Protein AF-0000000072905323 (afdb_homodimer)

InterPro domains:
  IPR000454 ATP synthase, F0 complex, subunit C [MF_01396] (7-75)
  IPR000454 ATP synthase, F0 complex, subunit C [PR00124] (12-31)
  IPR000454 ATP synthase, F0 complex, subunit C [PR00124] (33-48)
  IPR000454 ATP synthase, F0 complex, subunit C [PR00124] (50-75)
  IPR000454 ATP synthase, F0 complex, subunit C [PTHR10031] (4-74)
  IPR002379 V-ATPase proteolipid subunit C-like domain [PF00137] (12-74)
  IPR005953 ATP synthase, F0 complex, subunit C, bacterial/chloroplast [TIGR01260] (21-75)
  IPR020537 ATP synthase, F0 complex, subunit C, DCCD-binding site [PS00605] (40-61)
  IPR035921 F/V-ATP synthase subunit C superfamily [G3DSA:1.20.120.610] (1-79)
  IPR035921 F/V-ATP synthase subunit C superfamily [SSF81333] (5-75)

Nearest PDB structures (foldseek):
  2wgm-assembly1_a  TM=9.127E-01  e=3.333E-05  Ilyobacter tartaricus
  3zk1-assembly1_A  TM=9.178E-01  e=1.284E-04  Fusobacterium nucleatum
  7tk2-assembly1_8  TM=9.595E-01  e=7.335E-04  Saccharomyces cerevisiae
  7tkg-assembly1_5  TM=9.468E-01  e=8.208E-04  Saccharomyces cerevisiae
  5fl7-assembly1_M  TM=9.615E-01  e=1.361E-03  Yarrowia lipolytica

Solvent-accessible surface area (backbone atoms only — not comparable to full-atom values): 6879 Å² total; per-residue (Å²): 114,47,66,57,49,27,25,51,24,12,44,52,9,16,57,45,5,45,55,2,25,53,14,16,53,52,8,40,50,48,21,50,54,33,40,57,53,23,30,72,77,26,62,90,45,38,67,62,37,51,51,45,47,52,51,32,38,56,59,15,38,53,25,25,51,50,8,46,50,53,16,47,50,26,39,72,74,45,70,104,71,65,30,50,49,21,16,51,23,24,34,46,18,7,57,31,19,36,45,9,20,59,25,4,33,49,30,9,51,53,33,19,52,46,26,40,49,32,50,76,38,64,89,47,40,69,62,48,50,53,48,49,53,52,55,36,54,61,41,41,51,52,22,52,52,15,45,50,51,17,48,49,26,42,71,73,48,71

Secondary structure (DSSP, 8-state):
-HHHHHHHHHHHHHHHHHGGGHHHHHHHHHHHHHHHHHHHH-GGGHHHHHHHHHHHHHHHHHHHHHHHHHHHHIIIII-/-HHHHHHHHHHHHHHHHHTTHHHHHHHHHHHHHHHHHHHHH-GGGHHHHHHHHHHHHHHHHHHHHHHHHHHHHIIIII-

Sequence (158 aa):
MGVEIVKAAALLGAGIAACGGIGAGLGQGLTSAYAVEAISRQPEAKSQIMSTLFIGCAITESTGIYALLVALILILLKGMGVEIVKAAALLGAGIAACGGIGAGLGQGLTSAYAVEAISRQPEAKSQIMSTLFIGCAITESTGIYALLVALILILLKG

Organism: NCBI:txid187101

Foldseek 3Di:
DVLVVQLVVLLVVLVVLLCQLVQLVVQLVVLVVVLVVVCVVPVVCNVVSVVVSVVSSVVSCVRNVVSNVSSCCSNPVRD/DVLVVQLVVLLVVLVVLQCQCVQLVVQLVVLVVVLVVVCVVPVVCNVVSVVVSVVSSVVSCVSNVRSNVSSVCSNPPRD

Structure (mmCIF, N/CA/C/O backbone):
data_AF-0000000072905323-model_v1
#
loop_
_entity.id
_entity.type
_entity.pdbx_description
1 polymer 'ATP synthase subunit c'
#
loop_
_atom_site.group_PDB
_atom_site.id
_atom_site.type_symbol
_atom_site.label_atom_id
_atom_site.label_alt_id
_atom_site.label_comp_id
_atom_site.label_asym_id
_atom_site.label_entity_id
_atom_site.label_seq_id
_atom_site.pdbx_PDB_ins_code
_atom_site.Cartn_x
_atom_site.Cartn_y
_atom_site.Cartn_z
_atom_site.occupancy
_atom_site.B_iso_or_equiv
_atom_site.auth_seq_id
_atom_site.auth_comp_id
_atom_site.auth_asym_id
_atom_site.auth_atom_id
_atom_site.pdbx_PDB_model_num
ATOM 1 N N . MET A 1 1 ? 8.375 28.547 19.828 1 68.75 1 MET A N 1
ATOM 2 C CA . MET A 1 1 ? 7.918 27.406 20.625 1 68.75 1 MET A CA 1
ATOM 3 C C . MET A 1 1 ? 6.855 26.609 19.859 1 68.75 1 MET A C 1
ATOM 5 O O . MET A 1 1 ? 6.973 25.391 19.703 1 68.75 1 MET A O 1
ATOM 9 N N . GLY A 1 2 ? 5.953 27.297 19.109 1 78.25 2 GLY A N 1
ATOM 10 C CA . GLY A 1 2 ? 4.836 26.688 18.406 1 78.25 2 GLY A CA 1
ATOM 11 C C . GLY A 1 2 ? 5.25 25.969 17.141 1 78.25 2 GLY A C 1
ATOM 12 O O . GLY A 1 2 ? 4.82 24.844 16.875 1 78.25 2 GLY A O 1
ATOM 13 N N . VAL A 1 3 ? 6.383 26.5 16.469 1 84.69 3 VAL A N 1
ATOM 14 C CA . VAL A 1 3 ? 6.82 25.938 15.188 1 84.69 3 VAL A CA 1
ATOM 15 C C . VAL A 1 3 ? 7.582 24.641 15.43 1 84.69 3 VAL A C 1
ATOM 17 O O . VAL A 1 3 ? 7.434 23.688 14.672 1 84.69 3 VAL A O 1
ATOM 20 N N . GLU A 1 4 ? 8.258 24.656 16.578 1 91.44 4 GLU A N 1
ATOM 21 C CA . GLU A 1 4 ? 9.031 23.469 16.891 1 91.44 4 GLU A CA 1
ATOM 22 C C . GLU A 1 4 ? 8.117 22.281 17.203 1 91.44 4 GLU A C 1
ATOM 24 O O . GLU A 1 4 ? 8.43 21.141 16.859 1 91.44 4 GLU A O 1
ATOM 29 N N . ILE A 1 5 ? 7.125 22.594 17.906 1 92.25 5 ILE A N 1
ATOM 30 C CA . ILE A 1 5 ? 6.176 21.547 18.25 1 92.25 5 ILE A CA 1
ATOM 31 C C . ILE A 1 5 ? 5.527 21 16.969 1 92.25 5 ILE A C 1
ATOM 33 O O . ILE A 1 5 ? 5.312 19.797 16.844 1 92.25 5 ILE A O 1
ATOM 37 N N . VAL A 1 6 ? 5.254 21.781 16 1 94.25 6 VAL A N 1
ATOM 38 C CA . VAL A 1 6 ? 4.648 21.375 14.742 1 94.25 6 VAL A CA 1
ATOM 39 C C . VAL A 1 6 ? 5.637 20.531 13.938 1 94.25 6 VAL A C 1
ATOM 41 O O . VAL A 1 6 ? 5.281 19.484 13.406 1 94.25 6 VAL A O 1
ATOM 44 N N . LYS A 1 7 ? 6.867 20.984 13.883 1 95.69 7 LYS A N 1
ATOM 45 C CA . LYS A 1 7 ? 7.895 20.25 13.156 1 95.69 7 LYS A CA 1
ATOM 46 C C . LYS A 1 7 ? 8.133 18.875 13.781 1 95.69 7 LYS A C 1
ATOM 48 O O . LYS A 1 7 ? 8.281 17.875 13.07 1 95.69 7 LYS A O 1
ATOM 53 N N . ALA A 1 8 ? 8.156 18.859 15.094 1 96.5 8 ALA A N 1
ATOM 54 C CA . ALA A 1 8 ? 8.336 17.594 15.805 1 96.5 8 ALA A CA 1
ATOM 55 C C . ALA A 1 8 ? 7.18 16.641 15.523 1 96.5 8 ALA A C 1
ATOM 57 O O . ALA A 1 8 ? 7.395 15.445 15.289 1 96.5 8 ALA A O 1
ATOM 58 N N . ALA A 1 9 ? 6.012 17.109 15.547 1 96.69 9 ALA A N 1
ATOM 59 C CA . ALA A 1 9 ? 4.828 16.312 15.273 1 96.69 9 ALA A CA 1
ATOM 60 C C . ALA A 1 9 ? 4.832 15.797 13.836 1 96.69 9 ALA A C 1
ATOM 62 O O . ALA A 1 9 ? 4.426 14.664 13.57 1 96.69 9 ALA A O 1
ATOM 63 N N . ALA A 1 10 ? 5.312 16.609 12.945 1 97.5 10 ALA A N 1
ATOM 64 C CA . ALA A 1 10 ? 5.406 16.188 11.547 1 97.5 10 ALA A CA 1
ATOM 65 C C . ALA A 1 10 ? 6.391 15.039 11.383 1 97.5 10 ALA A C 1
ATOM 67 O O . ALA A 1 10 ? 6.109 14.07 10.664 1 97.5 10 ALA A O 1
ATOM 68 N N . LEU A 1 11 ? 7.492 15.156 12.047 1 97.62 11 LEU A N 1
ATOM 69 C CA . LEU A 1 11 ? 8.508 14.109 11.945 1 97.62 11 LEU A CA 1
ATOM 70 C C . LEU A 1 11 ? 8.023 12.812 12.586 1 97.62 11 LEU A C 1
ATOM 72 O O . LEU A 1 11 ? 8.242 11.727 12.047 1 97.62 11 LEU A O 1
ATOM 76 N N . LEU A 1 12 ? 7.359 12.977 13.664 1 97.75 12 LEU A N 1
ATOM 77 C CA . LEU A 1 12 ? 6.77 11.797 14.289 1 97.75 12 LEU A CA 1
ATOM 78 C C . LEU A 1 12 ? 5.684 11.203 13.398 1 97.75 12 LEU A C 1
ATOM 80 O O . LEU A 1 12 ? 5.625 9.984 13.227 1 97.75 12 LEU A O 1
ATOM 84 N N . GLY A 1 13 ? 4.859 12.094 12.898 1 97.94 13 GLY A N 1
ATOM 85 C CA . GLY A 1 13 ? 3.834 11.641 11.969 1 97.94 13 GLY A CA 1
ATOM 86 C C . GLY A 1 13 ? 4.398 10.914 10.758 1 97.94 13 GLY A C 1
ATOM 87 O O . GLY A 1 13 ? 3.84 9.914 10.312 1 97.94 13 GLY A O 1
ATOM 88 N N . ALA A 1 14 ? 5.5 11.336 10.273 1 98.25 14 ALA A N 1
ATOM 89 C CA . ALA A 1 14 ? 6.148 10.688 9.133 1 98.25 14 ALA A CA 1
ATOM 90 C C . ALA A 1 14 ? 6.602 9.273 9.484 1 98.25 14 ALA A C 1
ATOM 92 O O . ALA A 1 14 ? 6.438 8.352 8.688 1 98.25 14 ALA A O 1
ATOM 93 N N . GLY A 1 15 ? 7.203 9.156 10.633 1 97.88 15 GLY A N 1
ATOM 94 C CA . GLY A 1 15 ? 7.582 7.828 11.086 1 97.88 15 GLY A CA 1
ATOM 95 C C . GLY A 1 15 ? 6.41 6.871 11.188 1 97.88 15 GLY A C 1
ATOM 96 O O . GLY A 1 15 ? 6.492 5.727 10.727 1 97.88 15 GLY A O 1
ATOM 97 N N . ILE A 1 16 ? 5.355 7.27 11.742 1 98.06 16 ILE A N 1
ATOM 98 C CA . ILE A 1 16 ? 4.152 6.461 11.898 1 98.06 16 ILE A CA 1
ATOM 99 C C . ILE A 1 16 ? 3.578 6.129 10.523 1 98.06 16 ILE A C 1
ATOM 101 O O . ILE A 1 16 ? 3.18 4.988 10.266 1 98.06 16 ILE A O 1
ATOM 105 N N . ALA A 1 17 ? 3.545 7.137 9.664 1 98.12 17 ALA A N 1
ATOM 106 C CA . ALA A 1 17 ? 3.049 6.918 8.312 1 98.12 17 ALA A CA 1
ATOM 107 C C . ALA A 1 17 ? 3.832 5.805 7.613 1 98.12 17 ALA A C 1
ATOM 109 O O . ALA A 1 17 ? 3.252 4.984 6.898 1 98.12 17 ALA A O 1
ATOM 110 N N . ALA A 1 18 ? 5.16 5.777 7.797 1 97.62 18 ALA A N 1
ATOM 111 C CA . ALA A 1 18 ? 6.008 4.77 7.164 1 97.62 18 ALA A CA 1
ATOM 112 C C . ALA A 1 18 ? 5.602 3.365 7.598 1 97.62 18 ALA A C 1
ATOM 114 O O . ALA A 1 18 ? 5.789 2.4 6.852 1 97.62 18 ALA A O 1
ATOM 115 N N . CYS A 1 19 ? 5 3.238 8.742 1 97.44 19 CYS A N 1
ATOM 116 C CA . CYS A 1 19 ? 4.555 1.94 9.234 1 97.44 19 CYS A CA 1
ATOM 117 C C . CYS A 1 19 ? 3.393 1.409 8.406 1 97.44 19 CYS A C 1
ATOM 119 O O . CYS A 1 19 ? 3.098 0.214 8.438 1 97.44 19 CYS A O 1
ATOM 121 N N . GLY A 1 20 ? 2.779 2.305 7.668 1 95.88 20 GLY A N 1
ATOM 122 C CA . GLY A 1 20 ? 1.74 1.867 6.746 1 95.88 20 GLY A CA 1
ATOM 123 C C . GLY A 1 20 ? 2.24 0.887 5.703 1 95.88 20 GLY A C 1
ATOM 124 O O . GLY A 1 20 ? 1.464 0.092 5.168 1 95.88 20 GLY A O 1
ATOM 125 N N . GLY A 1 21 ? 3.514 0.87 5.484 1 96.62 21 GLY A N 1
ATOM 126 C CA . GLY A 1 21 ? 4.113 -0.021 4.504 1 96.62 21 GLY A CA 1
ATOM 127 C C . GLY A 1 21 ? 4.258 -1.447 5 1 96.62 21 GLY A C 1
ATOM 128 O O . GLY A 1 21 ? 4.559 -2.354 4.223 1 96.62 21 GLY A O 1
ATOM 129 N N . ILE A 1 22 ? 4.047 -1.72 6.246 1 97.69 22 ILE A N 1
ATOM 130 C CA . ILE A 1 22 ? 4.16 -3.049 6.836 1 97.69 22 ILE A CA 1
ATOM 131 C C . ILE A 1 22 ? 3.191 -4.004 6.145 1 97.69 22 ILE A C 1
ATOM 133 O O . ILE A 1 22 ? 3.541 -5.152 5.855 1 97.69 22 ILE A O 1
ATOM 137 N N . GLY A 1 23 ? 2.092 -3.518 5.84 1 97 23 GLY A N 1
ATOM 138 C CA . GLY A 1 23 ? 1.101 -4.34 5.1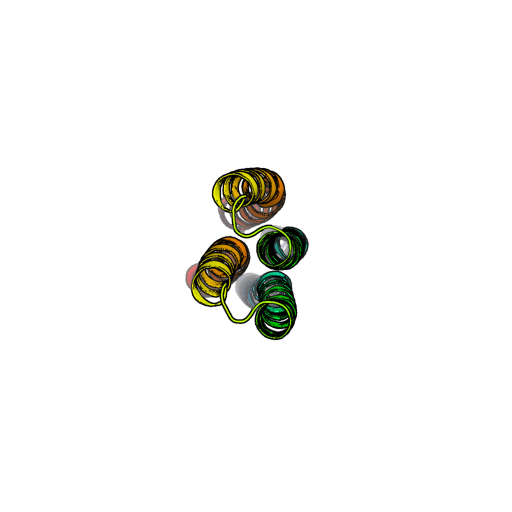64 1 97 23 GLY A CA 1
ATOM 139 C C . GLY A 1 23 ? 1.556 -4.824 3.801 1 97 23 GLY A C 1
ATOM 140 O O . GLY A 1 23 ? 1.438 -6.012 3.486 1 97 23 GLY A O 1
ATOM 141 N N . ALA A 1 24 ? 2.041 -4.004 3.004 1 97.69 24 ALA A N 1
ATOM 142 C CA . ALA A 1 24 ? 2.576 -4.371 1.694 1 97.69 24 ALA A CA 1
ATOM 143 C C . ALA A 1 24 ? 3.678 -5.418 1.826 1 97.69 24 ALA A C 1
ATOM 145 O O . ALA A 1 24 ? 3.689 -6.41 1.097 1 97.69 24 ALA A O 1
ATOM 146 N N . GLY A 1 25 ? 4.582 -5.207 2.744 1 97.81 25 GLY A N 1
ATOM 147 C CA . GLY A 1 25 ? 5.672 -6.145 2.961 1 97.81 25 GLY A CA 1
ATOM 148 C C . GLY A 1 25 ? 5.195 -7.531 3.352 1 97.81 25 GLY A C 1
ATOM 149 O O . GLY A 1 25 ? 5.605 -8.523 2.75 1 97.81 25 GLY A O 1
ATOM 150 N N . LEU A 1 26 ? 4.352 -7.559 4.273 1 97.94 26 LEU A N 1
ATOM 151 C CA . LEU A 1 26 ? 3.816 -8.836 4.727 1 97.94 26 LEU A CA 1
ATOM 152 C C . LEU A 1 26 ? 3.008 -9.508 3.623 1 97.94 26 LEU A C 1
ATOM 154 O O . LEU A 1 26 ? 3.119 -10.719 3.416 1 97.94 26 LEU A O 1
ATOM 158 N N . GLY A 1 27 ? 2.24 -8.734 3.006 1 98.12 27 GLY A N 1
ATOM 159 C CA . GLY A 1 27 ? 1.455 -9.273 1.91 1 98.12 27 GLY A CA 1
ATOM 160 C C . GLY A 1 27 ? 2.307 -9.867 0.804 1 98.12 27 GLY A C 1
ATOM 161 O O . GLY A 1 27 ? 2.059 -10.992 0.356 1 98.12 27 GLY A O 1
ATOM 162 N N . GLN A 1 28 ? 3.301 -9.219 0.366 1 98.5 28 GLN A N 1
ATOM 163 C CA . GLN A 1 28 ? 4.191 -9.703 -0.682 1 98.5 28 GLN A CA 1
ATOM 164 C C . GLN A 1 28 ? 4.949 -10.945 -0.225 1 98.5 28 GLN A C 1
ATOM 166 O O . GLN A 1 28 ? 5.172 -11.867 -1.012 1 98.5 28 GLN A O 1
ATOM 171 N N . GLY A 1 29 ? 5.355 -10.844 1.009 1 98.38 29 GLY A N 1
ATOM 172 C CA . GLY A 1 29 ? 6.012 -12.023 1.554 1 98.38 29 GLY A CA 1
ATOM 173 C C . GLY A 1 29 ? 5.129 -13.258 1.528 1 98.38 29 GLY A C 1
ATOM 174 O O . GLY A 1 29 ? 5.578 -14.344 1.148 1 98.38 29 GLY A O 1
ATOM 175 N N . LEU A 1 30 ? 3.949 -13.102 1.893 1 98.25 30 LEU A N 1
ATOM 176 C CA . LEU A 1 30 ? 3.002 -14.211 1.898 1 98.25 30 LEU A CA 1
ATOM 177 C C . LEU A 1 30 ? 2.764 -14.727 0.485 1 98.25 30 LEU A C 1
ATOM 179 O O . LEU A 1 30 ? 2.766 -15.938 0.254 1 98.25 30 LEU A O 1
ATOM 183 N N . THR A 1 31 ? 2.502 -13.914 -0.415 1 98.62 31 THR A N 1
ATOM 184 C CA . THR A 1 31 ? 2.309 -14.32 -1.803 1 98.62 31 THR A CA 1
ATOM 185 C C . THR A 1 31 ? 3.518 -15.094 -2.314 1 98.62 31 THR A C 1
ATOM 187 O O . THR A 1 31 ? 3.369 -16.109 -3.004 1 98.62 31 THR A O 1
ATOM 190 N N . SER A 1 32 ? 4.695 -14.617 -2.016 1 98.75 32 SER A N 1
ATOM 191 C CA . SER A 1 32 ? 5.922 -15.281 -2.449 1 98.75 32 SER A CA 1
ATOM 192 C C . SER A 1 32 ? 6.035 -16.688 -1.857 1 98.75 32 SER A C 1
ATOM 194 O O . SER A 1 32 ? 6.43 -17.625 -2.547 1 98.75 32 SER A O 1
ATOM 196 N N . ALA A 1 33 ? 5.652 -16.75 -0.562 1 98.5 33 ALA A N 1
ATOM 197 C CA . ALA A 1 33 ? 5.664 -18.062 0.086 1 98.5 33 ALA A CA 1
ATOM 198 C C . ALA A 1 33 ? 4.734 -19.031 -0.631 1 98.5 33 ALA A C 1
ATOM 200 O O . ALA A 1 33 ? 5.117 -20.172 -0.912 1 98.5 33 ALA A O 1
ATOM 201 N N . TYR A 1 34 ? 3.6 -18.641 -0.994 1 98.62 34 TYR A N 1
ATOM 202 C CA . TYR A 1 34 ? 2.635 -19.484 -1.687 1 98.62 34 TYR A CA 1
ATOM 203 C C . TYR A 1 34 ? 3.107 -19.812 -3.098 1 98.62 34 TYR A C 1
ATOM 205 O O . TYR A 1 34 ? 2.869 -20.906 -3.604 1 98.62 34 TYR A O 1
ATOM 213 N N . ALA A 1 35 ? 3.76 -18.891 -3.723 1 98.56 35 ALA A N 1
ATOM 214 C CA . ALA A 1 35 ? 4.27 -19.125 -5.07 1 98.56 35 ALA A CA 1
ATOM 215 C C . ALA A 1 35 ? 5.312 -20.234 -5.086 1 98.56 35 ALA A C 1
ATOM 217 O O . ALA A 1 35 ? 5.293 -21.094 -5.969 1 98.56 35 ALA A O 1
ATOM 218 N N . VAL A 1 36 ? 6.191 -20.172 -4.121 1 98.25 36 VAL A N 1
ATOM 219 C CA . VAL A 1 36 ? 7.227 -21.203 -4.031 1 98.25 36 VAL A CA 1
ATOM 220 C C . VAL A 1 36 ? 6.578 -22.562 -3.834 1 98.25 36 VAL A C 1
ATOM 222 O O . VAL A 1 36 ? 6.953 -23.547 -4.492 1 98.25 36 VAL A O 1
ATOM 225 N N . GLU A 1 37 ? 5.621 -22.578 -3.004 1 98.19 37 GLU A N 1
ATOM 226 C CA . GLU A 1 37 ? 4.895 -23.828 -2.762 1 98.19 37 GLU A CA 1
ATOM 227 C C . GLU A 1 37 ? 4.145 -24.281 -4.012 1 98.19 37 GLU A C 1
ATOM 229 O O . GLU A 1 37 ? 4.172 -25.453 -4.363 1 98.19 37 GLU A O 1
ATOM 234 N N . ALA A 1 38 ? 3.537 -23.453 -4.695 1 98.06 38 ALA A N 1
ATOM 235 C CA . ALA A 1 38 ? 2.77 -23.75 -5.902 1 98.06 38 ALA A CA 1
ATOM 236 C C . ALA A 1 38 ? 3.668 -24.312 -6.996 1 98.06 38 ALA A C 1
ATOM 238 O O . ALA A 1 38 ? 3.291 -2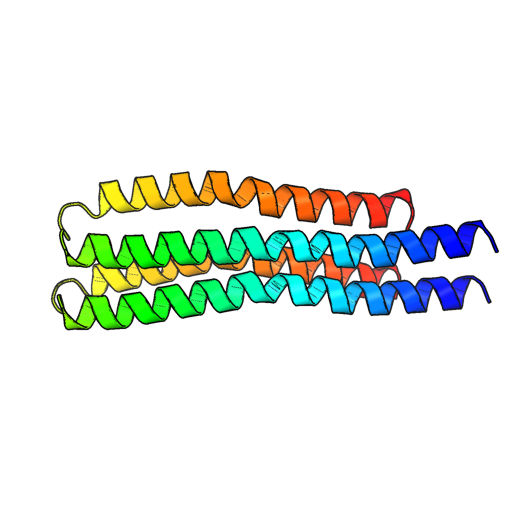5.266 -7.684 1 98.06 38 ALA A O 1
ATOM 239 N N . ILE A 1 39 ? 4.801 -23.75 -7.152 1 97.19 39 ILE A N 1
ATOM 240 C CA . ILE A 1 39 ? 5.73 -24.219 -8.18 1 97.19 39 ILE A CA 1
ATOM 241 C C . ILE A 1 39 ? 6.215 -25.625 -7.836 1 97.19 39 ILE A C 1
ATOM 243 O O . ILE A 1 39 ? 6.402 -26.453 -8.727 1 97.19 39 ILE A O 1
ATOM 247 N N . SER A 1 40 ? 6.387 -25.859 -6.539 1 96.25 40 SER A N 1
ATOM 248 C CA . SER A 1 40 ? 6.805 -27.203 -6.113 1 96.25 40 SER A CA 1
ATOM 249 C C . SER A 1 40 ? 5.754 -28.25 -6.461 1 96.25 40 SER A C 1
ATOM 251 O O . SER A 1 40 ? 6.086 -29.4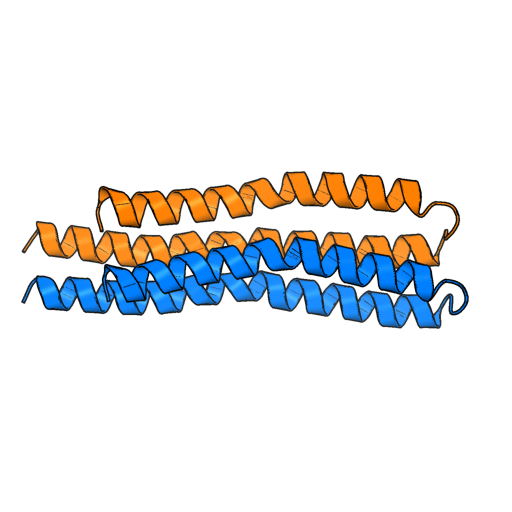06 -6.73 1 96.25 40 SER A O 1
A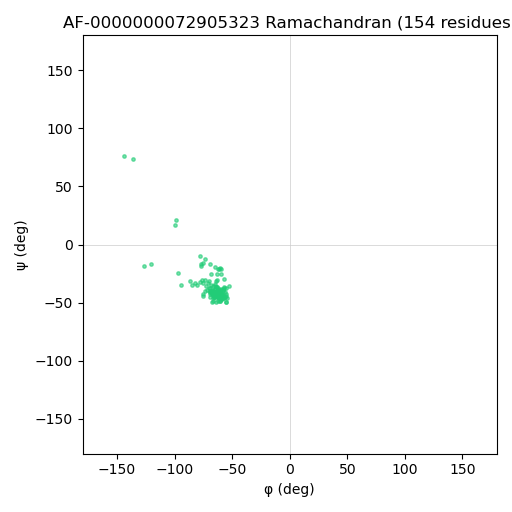TOM 253 N N . ARG A 1 41 ? 4.527 -27.859 -6.465 1 93.19 41 ARG A N 1
ATOM 254 C CA . ARG A 1 41 ? 3.416 -28.781 -6.719 1 93.19 41 ARG A CA 1
ATOM 255 C C . ARG A 1 41 ? 3.17 -28.938 -8.219 1 93.19 41 ARG A C 1
ATOM 257 O O . ARG A 1 41 ? 2.762 -30 -8.672 1 93.19 41 ARG A O 1
ATOM 264 N N . GLN A 1 42 ? 3.396 -27.781 -8.977 1 95.19 42 GLN A N 1
ATOM 265 C CA . GLN A 1 42 ? 3.145 -27.75 -10.414 1 95.19 42 GLN A CA 1
ATOM 266 C C . GLN A 1 42 ? 4.273 -27.047 -11.148 1 95.19 42 GLN A C 1
ATOM 268 O O . GLN A 1 42 ? 4.082 -25.953 -11.68 1 95.19 42 GLN A O 1
ATOM 273 N N . PRO A 1 43 ? 5.457 -27.656 -11.305 1 95.62 43 PRO A N 1
ATOM 274 C CA . PRO A 1 43 ? 6.633 -27.031 -11.914 1 95.62 43 PRO A CA 1
ATOM 275 C C . PRO A 1 43 ? 6.398 -26.625 -13.367 1 95.62 43 PRO A C 1
ATOM 277 O O . PRO A 1 43 ? 7.016 -25.688 -13.852 1 95.62 43 PRO A O 1
ATOM 280 N N . GLU A 1 44 ? 5.422 -27.219 -14 1 95.94 44 GLU A N 1
ATOM 281 C CA . GLU A 1 44 ? 5.148 -26.906 -15.398 1 95.94 44 GLU A CA 1
ATOM 282 C C . GLU A 1 44 ? 4.426 -25.578 -15.539 1 95.94 44 GLU A C 1
ATOM 284 O O . GLU A 1 44 ? 4.395 -25 -16.625 1 95.94 44 GLU A O 1
ATOM 289 N N . ALA A 1 45 ? 3.84 -25.141 -14.406 1 95.62 45 ALA A N 1
ATOM 290 C CA . ALA A 1 45 ? 3.092 -23.875 -14.43 1 95.62 45 ALA A CA 1
ATOM 291 C C . ALA A 1 45 ? 3.928 -22.734 -13.867 1 95.62 45 ALA A C 1
ATOM 293 O O . ALA A 1 45 ? 3.389 -21.688 -13.484 1 95.62 45 ALA A O 1
ATOM 294 N N . LYS A 1 46 ? 5.227 -22.875 -13.758 1 97.19 46 LYS A N 1
ATOM 295 C CA . LYS A 1 46 ? 6.113 -21.891 -13.133 1 97.19 46 LYS A CA 1
ATOM 296 C C . LYS A 1 46 ? 5.953 -20.516 -13.773 1 97.19 46 LYS A C 1
ATOM 298 O O . LYS A 1 46 ? 5.848 -19.516 -13.07 1 97.19 46 LYS A O 1
ATOM 303 N N . SER A 1 47 ? 5.863 -20.531 -15.023 1 97.5 47 SER A N 1
ATOM 304 C CA . SER A 1 47 ? 5.797 -19.234 -15.703 1 97.5 47 SER A CA 1
ATOM 305 C C . SER A 1 47 ? 4.496 -18.516 -15.375 1 97.5 47 SER A C 1
ATOM 307 O O . SER A 1 47 ? 4.496 -17.297 -15.117 1 97.5 47 SER A O 1
ATOM 309 N N . GLN A 1 48 ? 3.434 -19.203 -15.367 1 97.31 48 GLN A N 1
ATOM 310 C CA . GLN A 1 48 ? 2.143 -18.609 -15.055 1 97.31 48 GLN A CA 1
ATOM 311 C C . GLN A 1 48 ? 2.08 -18.172 -13.594 1 97.31 48 GLN A C 1
ATOM 313 O O . GLN A 1 48 ? 1.533 -17.109 -13.281 1 97.31 48 GLN A O 1
ATOM 318 N N . ILE A 1 49 ? 2.625 -18.984 -12.773 1 97.62 49 ILE A N 1
ATOM 319 C CA . ILE A 1 49 ? 2.641 -18.688 -11.344 1 97.62 49 ILE A CA 1
ATOM 320 C C . ILE A 1 49 ? 3.498 -17.453 -11.086 1 97.62 49 ILE A C 1
ATOM 322 O O . ILE A 1 49 ? 3.08 -16.547 -10.367 1 97.62 49 ILE A O 1
ATOM 326 N N . MET A 1 50 ? 4.664 -17.359 -11.703 1 98.12 50 MET A N 1
ATOM 327 C CA . MET A 1 50 ? 5.566 -16.234 -11.523 1 98.12 50 MET A CA 1
ATOM 328 C C . MET A 1 50 ? 4.941 -14.945 -12.055 1 98.12 50 MET A C 1
ATOM 330 O O . MET A 1 50 ? 5.086 -13.883 -11.453 1 98.12 50 MET A O 1
ATOM 334 N N . SER A 1 51 ? 4.238 -15.047 -13.156 1 97.88 51 SER A N 1
ATOM 335 C CA . SER A 1 51 ? 3.541 -13.883 -13.688 1 97.88 51 SER A CA 1
ATOM 336 C C . SER A 1 51 ? 2.492 -13.367 -12.703 1 97.88 51 SER A C 1
ATOM 338 O O . SER A 1 51 ? 2.408 -12.164 -12.453 1 97.88 51 SER A O 1
ATOM 340 N N . THR A 1 52 ? 1.802 -14.25 -12.172 1 98.25 52 THR A N 1
ATOM 341 C CA . THR A 1 52 ? 0.77 -13.898 -11.203 1 98.25 52 THR A CA 1
ATOM 342 C C . THR A 1 52 ? 1.392 -13.32 -9.938 1 98.25 52 THR A C 1
ATOM 344 O O . THR A 1 52 ? 0.865 -12.367 -9.359 1 98.25 52 THR A O 1
ATOM 347 N N . LEU A 1 53 ? 2.465 -13.922 -9.461 1 98.38 53 LEU A N 1
ATOM 348 C CA . LEU A 1 53 ? 3.182 -13.406 -8.305 1 98.38 53 LEU A CA 1
ATOM 349 C C . LEU A 1 53 ? 3.594 -11.953 -8.516 1 98.38 53 LEU A C 1
ATOM 351 O O . LEU A 1 53 ? 3.326 -11.094 -7.668 1 98.38 53 LEU A O 1
ATOM 355 N N . PHE A 1 54 ? 4.211 -11.648 -9.641 1 98.56 54 PHE A N 1
ATOM 356 C CA . PHE A 1 54 ? 4.711 -10.305 -9.922 1 98.56 54 PHE A CA 1
ATOM 357 C C . PHE A 1 54 ? 3.561 -9.312 -10.008 1 98.56 54 PHE A C 1
ATOM 359 O O . PHE A 1 54 ? 3.645 -8.211 -9.461 1 98.56 54 PHE A O 1
ATOM 366 N N . ILE A 1 55 ? 2.52 -9.758 -10.633 1 98.06 55 ILE A N 1
ATOM 367 C CA . ILE A 1 55 ? 1.354 -8.891 -10.773 1 98.06 55 ILE A CA 1
ATOM 368 C C . ILE A 1 55 ? 0.733 -8.633 -9.398 1 98.06 55 ILE A C 1
ATOM 370 O O . ILE A 1 55 ? 0.452 -7.488 -9.039 1 98.06 55 ILE A O 1
ATOM 374 N N . GLY A 1 56 ? 0.541 -9.734 -8.656 1 98.19 56 GLY A N 1
ATOM 375 C CA . GLY A 1 56 ? -0.01 -9.602 -7.316 1 98.19 56 GLY A CA 1
ATOM 376 C C . GLY A 1 56 ? 0.824 -8.711 -6.414 1 98.19 56 GLY A C 1
ATOM 377 O O . GLY A 1 56 ? 0.283 -7.891 -5.672 1 98.19 56 GLY A O 1
ATOM 378 N N . CYS A 1 57 ? 2.148 -8.812 -6.492 1 98.38 57 CYS A N 1
ATOM 379 C CA . CYS A 1 57 ? 3.055 -7.996 -5.695 1 98.38 57 CYS A CA 1
ATOM 380 C C . CYS A 1 57 ? 3.008 -6.539 -6.137 1 98.38 57 CYS A C 1
ATOM 382 O O . CYS A 1 57 ? 3.086 -5.629 -5.309 1 98.38 57 CYS A O 1
ATOM 384 N N . ALA A 1 58 ? 2.939 -6.348 -7.434 1 98.12 58 ALA A N 1
ATOM 385 C CA . ALA A 1 58 ? 2.846 -4.992 -7.961 1 98.12 58 ALA A CA 1
ATOM 386 C C . ALA A 1 58 ? 1.593 -4.289 -7.445 1 98.12 58 ALA A C 1
ATOM 388 O O . ALA A 1 58 ? 1.646 -3.119 -7.055 1 98.12 58 ALA A O 1
ATOM 389 N N . ILE A 1 59 ? 0.499 -4.988 -7.41 1 97.62 59 ILE A N 1
ATOM 390 C CA . ILE A 1 59 ? -0.765 -4.445 -6.922 1 97.62 59 ILE A CA 1
ATOM 391 C C . ILE A 1 59 ? -0.651 -4.137 -5.43 1 97.62 59 ILE A C 1
ATOM 393 O O . ILE A 1 59 ? -1.026 -3.049 -4.984 1 97.62 59 ILE A O 1
ATOM 397 N N . THR A 1 60 ? -0.087 -5.035 -4.652 1 98.06 60 THR A N 1
ATOM 398 C CA . THR A 1 60 ? 0.063 -4.906 -3.207 1 98.06 60 THR A CA 1
ATOM 399 C C . THR A 1 60 ? 0.972 -3.73 -2.863 1 98.06 60 THR A C 1
ATOM 401 O O . THR A 1 60 ? 0.765 -3.053 -1.854 1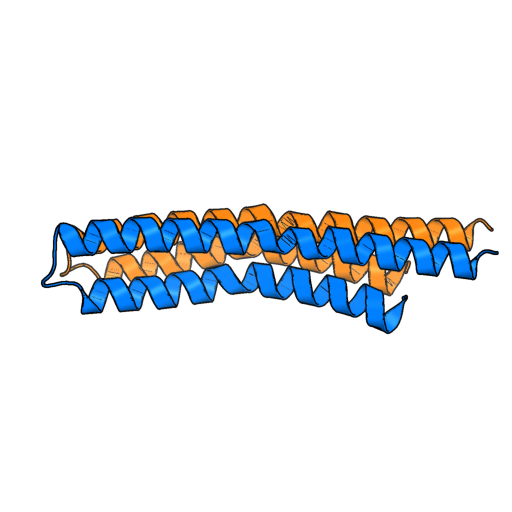 98.06 60 THR A O 1
ATOM 404 N N . GLU A 1 61 ? 1.938 -3.471 -3.75 1 97.31 61 GLU A N 1
ATOM 405 C CA . GLU A 1 61 ? 2.92 -2.416 -3.516 1 97.31 61 GLU A CA 1
ATOM 406 C C . GLU A 1 61 ? 2.254 -1.045 -3.459 1 97.31 61 GLU A C 1
ATOM 408 O O . GLU A 1 61 ? 2.771 -0.123 -2.826 1 97.31 61 GLU A O 1
ATOM 413 N N . SER A 1 62 ? 1.069 -0.838 -4.105 1 96.25 62 SER A N 1
ATOM 414 C CA . SER A 1 62 ? 0.358 0.436 -4.129 1 96.25 62 SER A CA 1
ATOM 415 C C . SER A 1 62 ? 0.144 0.972 -2.715 1 96.25 62 SER A C 1
ATOM 417 O O . SER A 1 62 ? 0.331 2.164 -2.463 1 96.25 62 SER A O 1
ATOM 419 N N . THR A 1 63 ? -0.079 0.139 -1.781 1 96.44 63 THR A N 1
ATOM 420 C CA . THR A 1 63 ? -0.33 0.57 -0.41 1 96.44 63 THR A CA 1
ATOM 421 C C . THR A 1 63 ? 0.96 1.043 0.253 1 96.44 63 THR A C 1
ATOM 423 O O . THR A 1 63 ? 0.943 1.974 1.062 1 96.44 63 THR A O 1
ATOM 426 N N . GLY A 1 64 ? 2.049 0.343 -0.004 1 97.25 64 GLY A N 1
ATOM 427 C CA . GLY A 1 64 ? 3.346 0.805 0.464 1 97.25 64 GLY A CA 1
ATOM 428 C C . GLY A 1 64 ? 3.715 2.18 -0.063 1 97.25 64 GLY A C 1
ATOM 429 O O . GLY A 1 64 ? 4.207 3.025 0.686 1 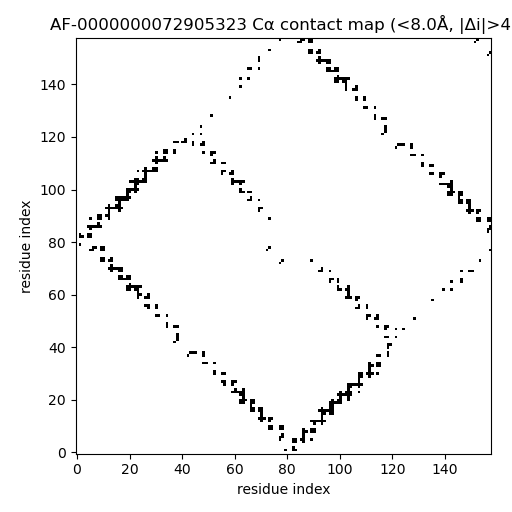97.25 64 GLY A O 1
ATOM 430 N N . ILE A 1 65 ? 3.486 2.322 -1.314 1 97.62 65 ILE A N 1
ATOM 431 C CA . ILE A 1 65 ? 3.789 3.596 -1.959 1 97.62 65 ILE A CA 1
ATOM 432 C C . ILE A 1 65 ? 2.957 4.707 -1.323 1 97.62 65 ILE A C 1
ATOM 434 O O . ILE A 1 65 ? 3.455 5.812 -1.096 1 97.62 65 ILE A O 1
ATOM 438 N N . TYR A 1 66 ? 1.638 4.457 -1.056 1 98.06 66 TYR A N 1
ATOM 439 C CA . TYR A 1 66 ? 0.8 5.449 -0.392 1 98.06 66 TYR A CA 1
ATOM 440 C C . TYR A 1 66 ? 1.406 5.871 0.941 1 98.06 66 TYR A C 1
ATOM 442 O O . TYR A 1 66 ? 1.47 7.062 1.251 1 98.06 66 TYR A O 1
ATOM 450 N N . ALA A 1 67 ? 1.79 4.93 1.771 1 98.06 67 ALA A N 1
ATOM 451 C CA . ALA A 1 67 ? 2.414 5.203 3.064 1 98.06 67 ALA A CA 1
ATOM 452 C C . ALA A 1 67 ? 3.67 6.055 2.9 1 98.06 67 ALA A C 1
ATOM 454 O O . ALA A 1 67 ? 3.885 7.004 3.656 1 98.06 67 ALA A O 1
ATOM 455 N N . LEU A 1 68 ? 4.484 5.715 1.966 1 97.88 68 LEU A N 1
ATOM 456 C CA . LEU A 1 68 ? 5.719 6.441 1.691 1 97.88 68 LEU A CA 1
ATOM 457 C C . LEU A 1 68 ? 5.418 7.883 1.286 1 97.88 68 LEU A C 1
ATOM 459 O O . LEU A 1 68 ? 6.094 8.812 1.735 1 97.88 68 LEU A O 1
ATOM 463 N N . LEU A 1 69 ? 4.41 7.984 0.438 1 98 69 LEU A N 1
ATOM 464 C CA . LEU A 1 69 ? 4.039 9.312 -0.031 1 98 69 LEU A CA 1
ATOM 465 C C . LEU A 1 69 ? 3.662 10.219 1.14 1 98 69 LEU A C 1
ATOM 467 O O . LEU A 1 69 ? 4.141 11.352 1.233 1 98 69 LEU A O 1
ATOM 471 N N . VAL A 1 70 ? 2.875 9.766 2.01 1 98.44 70 VAL A N 1
ATOM 472 C CA . VAL A 1 70 ? 2.436 10.547 3.162 1 98.44 70 VAL A CA 1
ATOM 473 C C . VAL A 1 70 ? 3.637 10.891 4.039 1 98.44 70 VAL A C 1
ATOM 475 O O . VAL A 1 70 ? 3.77 12.023 4.5 1 98.44 70 VAL A O 1
ATOM 478 N N . ALA A 1 71 ? 4.48 9.906 4.262 1 98.5 71 ALA A N 1
ATOM 479 C CA . ALA A 1 71 ? 5.672 10.141 5.074 1 98.5 71 ALA A CA 1
ATOM 480 C C . ALA A 1 71 ? 6.539 11.242 4.465 1 98.5 71 ALA A C 1
ATOM 482 O O . ALA A 1 71 ? 7 12.141 5.172 1 98.5 71 ALA A O 1
ATOM 483 N N . LEU A 1 72 ? 6.711 11.195 3.182 1 98.12 72 LEU A N 1
ATOM 484 C CA . LEU A 1 72 ? 7.555 12.164 2.494 1 98.12 72 LEU A CA 1
ATOM 485 C C . LEU A 1 72 ? 6.941 13.562 2.561 1 98.12 72 LEU A C 1
ATOM 487 O O . LEU A 1 72 ? 7.648 14.547 2.779 1 98.12 72 LEU A O 1
ATOM 491 N N . ILE A 1 73 ? 5.672 13.664 2.355 1 97.81 73 ILE A N 1
ATOM 492 C CA . ILE A 1 73 ? 4.988 14.953 2.4 1 97.81 73 ILE A CA 1
ATOM 493 C C . ILE A 1 73 ? 5.145 15.57 3.787 1 97.81 73 ILE A C 1
ATOM 495 O O . ILE A 1 73 ? 5.426 16.766 3.914 1 97.81 73 ILE A O 1
ATOM 499 N N . LEU A 1 74 ? 5.047 14.781 4.863 1 98.12 74 LEU A N 1
ATOM 500 C CA . LEU A 1 74 ? 5.191 15.273 6.23 1 98.12 74 LEU A CA 1
ATOM 501 C C . LEU A 1 74 ? 6.605 15.781 6.48 1 98.12 74 LEU A C 1
ATOM 503 O O . LEU A 1 74 ? 6.789 16.828 7.113 1 98.12 74 LEU A O 1
ATOM 507 N N . ILE A 1 75 ? 7.566 15.086 5.926 1 97.44 75 ILE A N 1
ATOM 508 C CA . ILE A 1 75 ? 8.961 15.453 6.148 1 97.44 75 ILE A CA 1
ATOM 509 C C . ILE A 1 75 ? 9.305 16.688 5.32 1 97.44 75 ILE A C 1
ATOM 511 O O . ILE A 1 75 ? 9.891 17.641 5.84 1 97.44 75 ILE A O 1
ATOM 515 N N . LEU A 1 76 ? 8.852 16.641 4.086 1 95.38 76 LEU A N 1
ATOM 516 C CA . LEU A 1 76 ? 9.32 17.656 3.148 1 95.38 76 LEU A CA 1
ATOM 517 C C . LEU A 1 76 ? 8.555 18.969 3.336 1 95.38 76 LEU A C 1
ATOM 519 O O . LEU A 1 76 ? 9.125 20.047 3.209 1 95.38 76 LEU A O 1
ATOM 523 N N . LEU A 1 77 ? 7.305 18.844 3.668 1 88.88 77 LEU A N 1
ATOM 524 C CA . LEU A 1 77 ? 6.512 20.062 3.697 1 88.88 77 LEU A CA 1
ATOM 525 C C . LEU A 1 77 ? 6.414 20.609 5.113 1 88.88 77 LEU A C 1
ATOM 527 O O . LEU A 1 77 ? 6.266 21.828 5.309 1 88.88 77 LEU A O 1
ATOM 531 N N . LYS A 1 78 ? 6.57 19.719 6.129 1 85.19 78 LYS A N 1
ATOM 532 C CA . LYS A 1 78 ? 6.281 20.203 7.477 1 85.19 78 LYS A CA 1
ATOM 533 C C . LYS A 1 78 ? 7.461 19.953 8.414 1 85.19 78 LYS A C 1
ATOM 535 O O . LYS A 1 78 ? 7.469 20.438 9.547 1 85.19 78 LYS A O 1
ATOM 540 N N . GLY A 1 79 ? 8.305 19 7.902 1 81.69 79 GLY A N 1
ATOM 541 C CA . GLY A 1 79 ? 9.445 18.672 8.734 1 81.69 79 GLY A CA 1
ATOM 542 C C . GLY A 1 79 ? 10.539 19.734 8.688 1 81.69 79 GLY A C 1
ATOM 543 O O . GLY A 1 79 ? 10.438 20.703 7.945 1 81.69 79 GLY A O 1
ATOM 544 N N . MET B 1 1 ? -0.569 29.469 20.516 1 72.38 1 MET B N 1
ATOM 545 C CA . MET B 1 1 ? -0.295 28.203 21.188 1 72.38 1 MET B CA 1
ATOM 546 C C . MET B 1 1 ? -1.336 27.156 20.812 1 72.38 1 MET B C 1
ATOM 548 O O . MET B 1 1 ? -0.986 26.047 20.438 1 72.38 1 MET B O 1
ATOM 552 N N . GLY B 1 2 ? -2.635 27.641 20.703 1 81.38 2 GLY B N 1
ATOM 553 C CA . GLY B 1 2 ? -3.734 26.75 20.391 1 81.38 2 GLY B CA 1
ATOM 554 C C . GLY B 1 2 ? -3.707 26.25 18.953 1 81.38 2 GLY B C 1
ATOM 555 O O . GLY B 1 2 ? -3.891 25.062 18.703 1 81.38 2 GLY B O 1
ATOM 556 N N . VAL B 1 3 ? -3.201 27.156 18.016 1 86.69 3 VAL B N 1
ATOM 557 C CA . VAL B 1 3 ? -3.191 26.828 16.609 1 86.69 3 VAL B CA 1
ATOM 558 C C . VAL B 1 3 ? -2.066 25.828 16.312 1 86.69 3 VAL B C 1
ATOM 560 O O . VAL B 1 3 ? -2.24 24.891 15.539 1 86.69 3 VAL B O 1
ATOM 563 N N . GLU B 1 4 ? -0.974 25.984 17.078 1 91.69 4 GLU B N 1
ATOM 564 C CA . GLU B 1 4 ? 0.164 25.094 16.859 1 91.69 4 GLU B CA 1
ATOM 565 C C . GLU B 1 4 ? -0.124 23.688 17.359 1 91.69 4 GLU B C 1
ATOM 567 O O . GLU B 1 4 ? 0.347 22.703 16.781 1 91.69 4 GLU B O 1
ATOM 572 N N . ILE B 1 5 ? -0.77 23.688 18.438 1 92 5 ILE B N 1
ATOM 573 C CA . ILE B 1 5 ? -1.154 22.391 18.984 1 92 5 ILE B CA 1
ATOM 574 C C . ILE B 1 5 ? -2.096 21.688 18.016 1 92 5 ILE B C 1
ATOM 576 O O . ILE B 1 5 ? -1.997 20.469 17.828 1 92 5 ILE B O 1
ATOM 580 N N . VAL B 1 6 ? -3.02 22.391 17.438 1 93.31 6 VAL B N 1
ATOM 581 C CA . VAL B 1 6 ? -3.955 21.828 16.484 1 93.31 6 VAL B CA 1
ATOM 582 C C . VAL B 1 6 ? -3.193 21.328 15.25 1 93.31 6 VAL B C 1
ATOM 584 O O . VAL B 1 6 ? -3.451 20.234 14.75 1 93.31 6 VAL B O 1
ATOM 587 N N . LYS B 1 7 ? -2.26 22.125 14.766 1 95.19 7 LYS B N 1
ATOM 588 C CA . LYS B 1 7 ? -1.454 21.719 13.617 1 95.19 7 LYS B CA 1
ATOM 589 C C . LYS B 1 7 ? -0.625 20.484 13.922 1 95.19 7 LYS B C 1
ATOM 591 O O . LYS B 1 7 ? -0.545 19.562 13.102 1 95.19 7 LYS B O 1
ATOM 596 N N . ALA B 1 8 ? -0.098 20.438 15.148 1 96.31 8 ALA B N 1
ATOM 597 C CA . ALA B 1 8 ? 0.7 19.297 15.562 1 96.31 8 ALA B CA 1
ATOM 598 C C . ALA B 1 8 ? -0.155 18.031 15.641 1 96.31 8 ALA B C 1
ATOM 600 O O . ALA B 1 8 ? 0.259 16.969 15.18 1 96.31 8 ALA B O 1
ATOM 601 N N . ALA B 1 9 ? -1.276 18.156 16.188 1 96.19 9 ALA B N 1
ATOM 602 C CA . ALA B 1 9 ? -2.193 17.031 16.297 1 96.19 9 ALA B CA 1
ATOM 603 C C . ALA B 1 9 ? -2.633 16.531 14.93 1 96.19 9 ALA B C 1
ATOM 605 O O . ALA B 1 9 ? -2.752 15.328 14.703 1 96.19 9 ALA B O 1
ATOM 606 N N . ALA B 1 10 ? -2.824 17.391 13.984 1 97.5 10 ALA B N 1
ATOM 607 C CA . ALA B 1 10 ? -3.229 17.031 12.625 1 97.5 10 ALA B CA 1
ATOM 608 C C . ALA B 1 10 ? -2.129 16.25 11.914 1 97.5 10 ALA B C 1
ATOM 610 O O . ALA B 1 10 ? -2.408 15.258 11.227 1 97.5 10 ALA B O 1
ATOM 611 N N . LEU B 1 11 ? -0.932 16.688 12.141 1 97.19 11 LEU B N 1
ATOM 612 C CA . LEU B 1 11 ? 0.178 16.016 11.477 1 97.19 11 LEU B CA 1
ATOM 613 C C . LEU B 1 11 ? 0.401 14.625 12.055 1 97.19 11 LEU B C 1
ATOM 615 O O . LEU B 1 11 ? 0.685 13.68 11.32 1 97.19 11 LEU B O 1
ATOM 619 N N . LEU B 1 12 ? 0.225 14.492 13.359 1 97.44 12 LEU B N 1
ATOM 620 C CA . LEU B 1 12 ? 0.271 13.172 13.977 1 97.44 12 LEU B CA 1
ATOM 621 C C . LEU B 1 12 ? -0.882 12.297 13.484 1 97.44 12 LEU B C 1
ATOM 623 O O . LEU B 1 12 ? -0.688 11.125 13.172 1 97.44 12 LEU B O 1
ATOM 627 N N . GLY B 1 13 ? -2.01 12.906 13.453 1 97.62 13 GLY B N 1
ATOM 628 C CA . GLY B 1 13 ? -3.178 12.219 12.93 1 97.62 13 GLY B CA 1
ATOM 629 C C . GLY B 1 13 ? -2.998 11.734 11.5 1 97.62 13 GLY B C 1
ATOM 630 O O . GLY B 1 13 ? -3.432 10.633 11.148 1 97.62 13 GLY B O 1
ATOM 631 N N . ALA B 1 14 ? -2.336 12.516 10.68 1 98 14 ALA B N 1
ATOM 632 C CA . ALA B 1 14 ? -2.062 12.125 9.297 1 98 14 ALA B CA 1
ATOM 633 C C . ALA B 1 14 ? -1.183 10.875 9.25 1 98 14 ALA B C 1
ATOM 635 O O . ALA B 1 14 ? -1.413 9.977 8.438 1 98 14 ALA B O 1
ATOM 636 N N . GLY B 1 15 ? -0.222 10.844 10.148 1 97.81 15 GLY B N 1
ATOM 637 C CA . GLY B 1 15 ? 0.603 9.648 10.234 1 97.81 15 GLY B CA 1
ATOM 638 C C . GLY B 1 15 ? -0.182 8.406 10.617 1 97.81 15 GLY B C 1
ATOM 639 O O . GLY B 1 15 ? -0.023 7.352 10.008 1 97.81 15 GLY B O 1
ATOM 640 N N . ILE B 1 16 ? -1.021 8.477 11.562 1 98 16 ILE B N 1
ATOM 641 C CA . ILE B 1 16 ? -1.851 7.371 12.023 1 98 16 ILE B CA 1
ATOM 642 C C . ILE B 1 16 ? -2.812 6.949 10.914 1 98 16 ILE B C 1
ATOM 644 O O . ILE B 1 16 ? -3.021 5.754 10.688 1 98 16 ILE B O 1
ATOM 648 N N . ALA B 1 17 ? -3.424 7.922 10.211 1 97.81 17 ALA B N 1
ATOM 649 C CA . ALA B 1 17 ? -4.332 7.621 9.109 1 97.81 17 ALA B CA 1
ATOM 650 C C . ALA B 1 17 ? -3.641 6.781 8.039 1 97.81 17 ALA B C 1
ATOM 652 O O . ALA B 1 17 ? -4.238 5.855 7.48 1 97.81 17 ALA B O 1
ATOM 653 N N . ALA B 1 18 ? -2.348 7.094 7.801 1 97.19 18 ALA B N 1
ATOM 654 C CA . ALA B 1 18 ? -1.597 6.375 6.773 1 97.19 18 ALA B CA 1
ATOM 655 C C . ALA B 1 18 ? -1.435 4.902 7.141 1 97.19 18 ALA B C 1
ATOM 657 O O . ALA B 1 18 ? -1.239 4.055 6.266 1 97.19 18 ALA B O 1
ATOM 658 N N . CYS B 1 19 ? -1.597 4.504 8.391 1 97.31 19 CYS B N 1
ATOM 659 C CA . CYS B 1 19 ? -1.494 3.117 8.836 1 97.31 19 CYS B CA 1
ATOM 660 C C . CYS B 1 19 ? -2.73 2.322 8.438 1 97.31 19 CYS B C 1
ATOM 662 O O . CYS B 1 19 ? -2.721 1.091 8.469 1 97.31 19 CYS B O 1
ATOM 664 N N . GLY B 1 20 ? -3.771 3.055 8.086 1 94.69 20 GLY B N 1
ATOM 665 C CA . GLY B 1 20 ? -4.957 2.387 7.574 1 94.69 20 GLY B CA 1
ATOM 666 C C . GLY B 1 20 ? -4.688 1.568 6.324 1 94.69 20 GLY B C 1
ATOM 667 O O . GLY B 1 20 ? -5.395 0.596 6.047 1 94.69 20 GLY B O 1
ATOM 668 N N . GLY B 1 21 ? -3.654 1.851 5.637 1 95.19 21 GLY B N 1
ATOM 669 C CA . GLY B 1 21 ? -3.277 1.139 4.426 1 95.19 21 GLY B CA 1
ATOM 670 C C . GLY B 1 21 ? -2.723 -0.247 4.695 1 95.19 21 GLY B C 1
ATOM 671 O O . GLY B 1 21 ? -2.611 -1.066 3.781 1 95.19 21 GLY B O 1
ATOM 672 N N . ILE B 1 22 ? -2.4 -0.56 5.922 1 97.44 22 ILE B N 1
ATOM 673 C CA . ILE B 1 22 ? -1.86 -1.864 6.289 1 97.44 22 ILE B CA 1
ATOM 674 C C . ILE B 1 22 ? -2.863 -2.959 5.926 1 97.44 22 ILE B C 1
ATOM 676 O O . ILE B 1 22 ? -2.486 -3.996 5.379 1 97.44 22 ILE B O 1
ATOM 680 N N . GLY B 1 23 ? -4.09 -2.633 6.242 1 96.44 23 GLY B N 1
ATOM 681 C CA . GLY B 1 23 ? -5.133 -3.598 5.93 1 96.44 23 GLY B CA 1
ATOM 682 C C . GLY B 1 23 ? -5.234 -3.906 4.449 1 96.44 23 GLY B C 1
ATOM 683 O O . GLY B 1 23 ? -5.293 -5.074 4.055 1 96.44 23 GLY B O 1
ATOM 684 N N . ALA B 1 24 ? -5.207 -2.979 3.6 1 97.56 24 ALA B N 1
ATOM 685 C CA . ALA B 1 24 ? -5.281 -3.158 2.152 1 97.56 24 ALA B CA 1
ATOM 686 C C . ALA B 1 24 ? -4.09 -3.963 1.638 1 97.56 24 ALA B C 1
ATOM 688 O O . ALA B 1 24 ? -4.254 -4.887 0.836 1 97.56 24 ALA B O 1
ATOM 689 N N . GLY B 1 25 ? -2.922 -3.67 2.096 1 97.56 25 GLY B N 1
ATOM 690 C CA . GLY B 1 25 ? -1.728 -4.391 1.68 1 97.56 25 GLY B CA 1
ATOM 691 C C . GLY B 1 25 ? -1.759 -5.859 2.053 1 97.56 25 GLY B C 1
ATOM 692 O O . GLY B 1 25 ? -1.484 -6.723 1.215 1 97.56 25 GLY B O 1
ATOM 693 N N . LEU B 1 26 ? -2.16 -6.094 3.242 1 97.94 26 LEU B N 1
ATOM 694 C CA . LEU B 1 26 ? -2.271 -7.477 3.701 1 97.94 26 LEU B CA 1
ATOM 695 C C . LEU B 1 26 ? -3.365 -8.219 2.939 1 97.94 26 LEU B C 1
ATOM 697 O O . LEU B 1 26 ? -3.172 -9.359 2.523 1 97.94 26 LEU B O 1
ATOM 701 N N . GLY B 1 27 ? -4.43 -7.543 2.852 1 97.94 27 GLY B N 1
ATOM 702 C CA . GLY B 1 27 ? -5.531 -8.164 2.133 1 97.94 27 GLY B CA 1
ATOM 703 C C . GLY B 1 27 ? -5.195 -8.484 0.69 1 97.94 27 GLY B C 1
ATOM 704 O O . GLY B 1 27 ? -5.48 -9.586 0.213 1 97.94 27 GLY B O 1
ATOM 705 N N . GLN B 1 28 ? -4.656 -7.594 -0.059 1 98.5 28 GLN B N 1
ATOM 706 C CA . GLN B 1 28 ? -4.254 -7.828 -1.442 1 98.5 28 GLN B CA 1
ATOM 707 C C . GLN B 1 28 ? -3.195 -8.922 -1.528 1 98.5 28 GLN B C 1
ATOM 709 O O . GLN B 1 28 ? -3.219 -9.742 -2.447 1 98.5 28 GLN B O 1
ATOM 714 N N . GLY B 1 29 ? -2.322 -8.914 -0.593 1 98.25 29 GLY B N 1
ATOM 715 C CA . GLY B 1 29 ? -1.331 -9.977 -0.545 1 98.25 29 GLY B CA 1
ATOM 716 C C . GLY B 1 29 ? -1.94 -11.352 -0.343 1 98.25 29 GLY B C 1
ATOM 717 O O . GLY B 1 29 ? -1.558 -12.312 -1.016 1 98.25 29 GLY B O 1
ATOM 718 N N . LEU B 1 30 ? -2.85 -11.43 0.56 1 98.31 30 LEU B N 1
ATOM 719 C CA . LEU B 1 30 ? -3.529 -12.695 0.817 1 98.31 30 LEU B CA 1
ATOM 720 C C . LEU B 1 30 ? -4.289 -13.164 -0.418 1 98.31 30 LEU B C 1
ATOM 722 O O . LEU B 1 30 ? -4.234 -14.344 -0.773 1 98.31 30 LEU B O 1
ATOM 726 N N . THR B 1 31 ? -5.012 -12.336 -1.073 1 98.56 31 THR B N 1
ATOM 727 C CA . THR B 1 31 ? -5.727 -12.68 -2.299 1 98.56 31 THR B CA 1
ATOM 728 C C . THR B 1 31 ? -4.754 -13.172 -3.369 1 98.56 31 THR B C 1
ATOM 730 O O . THR B 1 31 ? -5.031 -14.156 -4.062 1 98.56 31 THR B O 1
ATOM 733 N N . SER B 1 32 ? -3.652 -12.492 -3.496 1 98.69 32 SER B N 1
ATOM 734 C CA . SER B 1 32 ? -2.637 -12.883 -4.469 1 98.69 32 SER B CA 1
ATOM 735 C C . SER B 1 32 ? -2.057 -14.258 -4.145 1 98.69 32 SER B C 1
ATOM 737 O O . SER B 1 32 ? -1.82 -15.062 -5.047 1 98.69 32 SER B O 1
ATOM 739 N N . ALA B 1 33 ? -1.838 -14.477 -2.842 1 98.44 33 ALA B N 1
ATOM 740 C CA . ALA B 1 33 ? -1.342 -15.781 -2.404 1 98.44 33 ALA B CA 1
ATOM 741 C C . ALA B 1 33 ? -2.293 -16.906 -2.822 1 98.44 33 ALA B C 1
ATOM 743 O O . ALA B 1 33 ? -1.866 -17.906 -3.396 1 98.44 33 ALA B O 1
ATOM 744 N N . TYR B 1 34 ? -3.566 -16.656 -2.637 1 98.38 34 TYR B N 1
ATOM 745 C CA . TYR B 1 34 ? -4.551 -17.672 -2.977 1 98.38 34 TYR B CA 1
ATOM 746 C C . TYR B 1 34 ? -4.719 -17.797 -4.488 1 98.38 34 TYR B C 1
ATOM 748 O O . TYR B 1 34 ? -4.996 -18.875 -5.004 1 98.38 34 TYR B O 1
ATOM 756 N N . ALA B 1 35 ? -4.527 -16.75 -5.207 1 98.44 35 ALA B N 1
ATOM 757 C CA . ALA B 1 35 ? -4.586 -16.797 -6.664 1 98.44 35 ALA B CA 1
ATOM 758 C C . ALA B 1 35 ? -3.475 -17.672 -7.23 1 98.44 35 ALA B C 1
ATOM 760 O O . ALA B 1 35 ? -3.713 -18.484 -8.133 1 98.44 35 ALA B O 1
ATOM 761 N N . VAL B 1 36 ? -2.309 -17.531 -6.727 1 97.69 36 VAL B N 1
ATOM 762 C CA . VAL B 1 36 ? -1.173 -18.328 -7.168 1 97.69 36 VAL B CA 1
ATOM 763 C C . VAL B 1 36 ? -1.448 -19.812 -6.891 1 97.69 36 VAL B C 1
ATOM 765 O O . VAL B 1 36 ? -1.183 -20.672 -7.738 1 97.69 36 VAL B O 1
ATOM 768 N N . GLU B 1 37 ? -1.979 -20.031 -5.77 1 97.12 37 GLU B N 1
ATOM 769 C CA . GLU B 1 37 ? -2.322 -21.406 -5.418 1 97.12 37 GLU B CA 1
ATOM 770 C C . GLU B 1 37 ? -3.418 -21.953 -6.328 1 97.12 37 GLU B C 1
ATOM 772 O O . GLU B 1 37 ? -3.35 -23.094 -6.766 1 97.12 37 GLU B O 1
ATOM 777 N N . ALA B 1 38 ? -4.391 -21.234 -6.637 1 97.44 38 ALA B N 1
ATOM 778 C CA . ALA B 1 38 ? -5.484 -21.641 -7.512 1 97.44 38 ALA B CA 1
ATOM 779 C C . ALA B 1 38 ? -4.973 -21.984 -8.906 1 97.44 38 ALA B C 1
ATOM 781 O O . ALA B 1 38 ? -5.414 -22.969 -9.508 1 97.44 38 ALA B O 1
ATOM 782 N N . ILE B 1 39 ? -4.027 -21.234 -9.406 1 96.38 39 ILE B N 1
ATOM 783 C CA . ILE B 1 39 ? -3.484 -21.453 -10.742 1 96.38 39 ILE B CA 1
ATOM 784 C C . ILE B 1 39 ? -2.662 -22.734 -10.766 1 96.38 39 ILE B C 1
ATOM 786 O O . ILE B 1 39 ? -2.66 -23.469 -11.758 1 96.38 39 ILE B O 1
ATOM 790 N N . SER B 1 40 ? -2.059 -23.047 -9.68 1 95.44 40 SER B N 1
ATOM 791 C CA . SER B 1 40 ? -1.291 -24.297 -9.609 1 95.44 40 SER B CA 1
ATOM 792 C C . SER B 1 40 ? -2.205 -25.516 -9.664 1 95.44 40 SER B C 1
ATOM 794 O O . SER B 1 40 ? -1.793 -26.578 -10.109 1 95.44 40 SER B O 1
ATOM 796 N N . ARG B 1 41 ? -3.461 -25.312 -9.242 1 94.88 41 ARG B N 1
ATOM 797 C CA . ARG B 1 41 ? -4.43 -26.406 -9.227 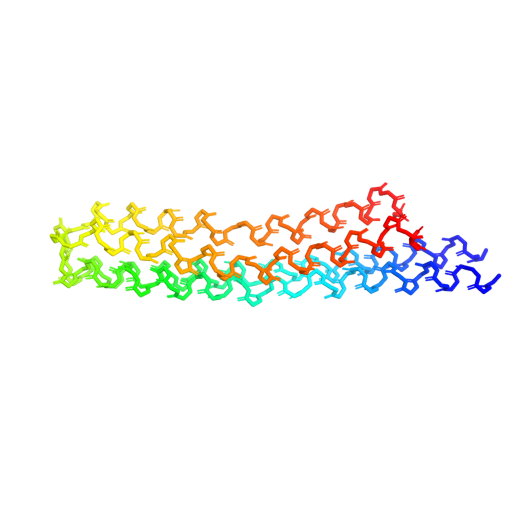1 94.88 41 ARG B CA 1
ATOM 798 C C . ARG B 1 41 ? -5.133 -26.531 -10.578 1 94.88 41 ARG B C 1
ATOM 800 O O . ARG B 1 41 ? -5.484 -27.625 -11 1 94.88 41 ARG B O 1
ATOM 807 N N . GLN B 1 42 ? -5.285 -25.375 -11.234 1 95.5 42 GLN B N 1
ATOM 808 C CA . GLN B 1 42 ? -6 -25.312 -12.508 1 95.5 42 GLN B CA 1
ATOM 809 C C . GLN B 1 42 ? -5.363 -24.297 -13.453 1 95.5 42 GLN B C 1
ATOM 811 O O . GLN B 1 42 ? -5.941 -23.234 -13.711 1 95.5 42 GLN B O 1
ATOM 816 N N . PRO B 1 43 ? -4.25 -24.625 -14.07 1 94.25 43 PRO B N 1
ATOM 817 C CA . PRO B 1 43 ? -3.514 -23.672 -14.922 1 94.25 43 PRO B CA 1
ATOM 818 C C . PRO B 1 43 ? -4.324 -23.219 -16.125 1 94.25 43 PRO B C 1
ATOM 820 O O . PRO B 1 43 ? -4.121 -22.109 -16.625 1 94.25 43 PRO B O 1
ATOM 823 N N . GLU B 1 44 ? -5.266 -23.938 -16.484 1 95.25 44 GLU B N 1
ATOM 824 C CA . GLU B 1 44 ? -6.078 -23.594 -17.656 1 95.25 44 GLU B CA 1
ATOM 825 C C . GLU B 1 44 ? -7.066 -22.484 -17.328 1 95.25 44 GLU B C 1
ATOM 827 O O . GLU B 1 44 ? -7.625 -21.859 -18.234 1 95.25 44 GLU B O 1
ATOM 832 N N . ALA B 1 45 ? -7.301 -22.25 -15.984 1 96.5 45 ALA B N 1
ATOM 833 C CA . ALA B 1 45 ? -8.258 -21.234 -15.547 1 96.5 45 ALA B CA 1
ATOM 834 C C . ALA B 1 45 ? -7.539 -19.938 -15.172 1 96.5 45 ALA B C 1
ATOM 836 O O . ALA B 1 45 ? -8.102 -19.094 -14.477 1 96.5 45 ALA B O 1
ATOM 837 N N . LYS B 1 46 ? -6.371 -19.719 -15.641 1 96.38 46 LYS B N 1
ATOM 838 C CA . LYS B 1 46 ? -5.551 -18.578 -15.258 1 96.38 46 LYS B CA 1
ATOM 839 C C . LYS B 1 46 ? -6.266 -17.266 -15.562 1 96.38 46 LYS B C 1
ATOM 841 O O . LYS B 1 46 ? -6.289 -16.359 -14.734 1 96.38 46 LYS B O 1
ATOM 846 N N . SER B 1 47 ? -6.836 -17.203 -16.688 1 97.69 47 SER B N 1
ATOM 847 C CA . SER B 1 47 ? -7.461 -15.938 -17.078 1 97.69 47 SER B CA 1
ATOM 848 C C . SER B 1 47 ? -8.617 -15.578 -16.156 1 97.69 47 SER B C 1
ATOM 850 O O . SER B 1 47 ? -8.766 -14.422 -15.758 1 97.69 47 SER B O 1
ATOM 852 N N . GLN B 1 48 ? -9.383 -16.5 -15.797 1 98.31 48 GLN B N 1
ATOM 853 C CA . GLN B 1 48 ? -10.516 -16.266 -14.898 1 98.31 48 GLN B CA 1
ATOM 854 C C . GLN B 1 48 ? -10.039 -15.93 -13.492 1 98.31 48 GLN B C 1
ATOM 856 O O . GLN B 1 48 ? -10.602 -15.055 -12.828 1 98.31 48 GLN B O 1
ATOM 861 N N . ILE B 1 49 ? -9.047 -16.625 -13.094 1 98.19 49 ILE B N 1
ATOM 862 C CA . ILE B 1 49 ? -8.484 -16.391 -11.766 1 98.19 49 ILE B CA 1
ATOM 863 C C . ILE B 1 49 ? -7.891 -14.992 -11.695 1 98.19 49 ILE B C 1
ATOM 865 O O . ILE B 1 49 ? -8.148 -14.25 -10.75 1 98.19 49 ILE B O 1
ATOM 869 N N . MET B 1 50 ? -7.199 -14.625 -12.742 1 98.12 50 MET B N 1
ATOM 870 C CA . MET B 1 50 ? -6.578 -13.305 -12.789 1 98.12 50 MET B CA 1
ATOM 871 C C . MET B 1 50 ? -7.633 -12.203 -12.797 1 98.12 50 MET B C 1
ATOM 873 O O . MET B 1 50 ? -7.469 -11.172 -12.148 1 98.12 50 MET B O 1
ATOM 877 N N . SER B 1 51 ? -8.68 -12.406 -13.523 1 98.44 51 SER B N 1
ATOM 878 C CA . SER B 1 51 ? -9.766 -11.43 -13.531 1 98.44 51 SER B CA 1
ATOM 879 C C . SER B 1 51 ? -10.352 -11.234 -12.141 1 98.44 51 SER B C 1
ATOM 881 O O . SER B 1 51 ? -10.578 -10.102 -11.711 1 98.44 51 SER B O 1
ATOM 883 N N . THR B 1 52 ? -10.508 -12.266 -11.453 1 98.5 52 THR B N 1
ATOM 884 C CA . THR B 1 52 ? -11.055 -12.211 -10.102 1 98.5 52 THR B CA 1
ATOM 885 C C . THR B 1 52 ? -10.078 -11.547 -9.141 1 98.5 52 THR B C 1
ATOM 887 O O . THR B 1 52 ? -10.477 -10.781 -8.266 1 98.5 52 THR B O 1
ATOM 890 N N . LEU B 1 53 ? -8.82 -11.938 -9.305 1 98.38 53 LEU B N 1
ATOM 891 C CA . LEU B 1 53 ? -7.777 -11.305 -8.5 1 98.38 53 LEU B CA 1
ATOM 892 C C . LEU B 1 53 ? -7.82 -9.789 -8.664 1 98.38 53 LEU B C 1
ATOM 894 O O . LEU B 1 53 ? -7.805 -9.055 -7.668 1 98.38 53 LEU B O 1
ATOM 898 N N . PHE B 1 54 ? -7.941 -9.273 -9.906 1 98.44 54 PHE B N 1
ATOM 899 C CA . PHE B 1 54 ? -7.965 -7.848 -10.188 1 98.44 54 PHE B CA 1
ATOM 900 C C . PHE B 1 54 ? -9.18 -7.188 -9.547 1 98.44 54 PHE B C 1
ATOM 902 O O . PHE B 1 54 ? -9.062 -6.125 -8.93 1 98.44 54 PHE B O 1
ATOM 909 N N . ILE B 1 55 ? -10.273 -7.836 -9.617 1 98.25 55 ILE B N 1
ATOM 910 C CA . ILE B 1 55 ? -11.508 -7.297 -9.047 1 98.25 55 ILE B CA 1
ATOM 911 C C . ILE B 1 55 ? -11.398 -7.246 -7.527 1 98.25 55 ILE B C 1
ATOM 913 O O . ILE B 1 55 ? -11.703 -6.223 -6.91 1 98.25 55 ILE B O 1
ATOM 917 N N . GLY B 1 56 ? -10.969 -8.391 -6.926 1 98.19 56 GLY B N 1
ATOM 918 C CA . GLY B 1 56 ? -10.789 -8.438 -5.48 1 98.19 56 GLY B CA 1
ATOM 919 C C . GLY B 1 56 ? -9.82 -7.398 -4.965 1 98.19 56 GLY B C 1
ATOM 920 O O . GLY B 1 56 ? -10.086 -6.734 -3.959 1 98.19 56 GLY B O 1
ATOM 921 N N . CYS B 1 57 ? -8.766 -7.199 -5.719 1 98.31 57 CYS B N 1
ATOM 922 C CA . CYS B 1 57 ? -7.758 -6.223 -5.312 1 98.31 57 CYS B CA 1
ATOM 923 C C . CYS B 1 57 ? -8.281 -4.801 -5.484 1 98.31 57 CYS B C 1
ATOM 925 O O . CYS B 1 57 ? -7.965 -3.918 -4.684 1 98.31 57 CYS B O 1
ATOM 927 N N . ALA B 1 58 ? -9.055 -4.57 -6.496 1 97.5 58 ALA B N 1
ATOM 928 C CA . ALA B 1 58 ? -9.641 -3.25 -6.719 1 97.5 58 ALA B CA 1
ATOM 929 C C . ALA B 1 58 ? -10.57 -2.861 -5.574 1 97.5 58 ALA B C 1
ATOM 931 O O . ALA B 1 58 ? -10.531 -1.728 -5.09 1 97.5 58 ALA B O 1
ATOM 932 N N . ILE B 1 59 ? -11.375 -3.742 -5.105 1 97.69 59 ILE B N 1
ATOM 933 C CA . ILE B 1 59 ? -12.297 -3.504 -4 1 97.69 59 ILE B CA 1
ATOM 934 C C . ILE B 1 59 ? -11.508 -3.223 -2.723 1 97.69 59 ILE B C 1
ATOM 936 O O . ILE B 1 59 ? -11.812 -2.279 -1.991 1 97.69 59 ILE B O 1
ATOM 940 N N . THR B 1 60 ? -10.477 -4.031 -2.506 1 97.94 60 THR B N 1
ATOM 941 C CA . THR B 1 60 ? -9.648 -3.9 -1.311 1 97.94 60 THR B CA 1
ATOM 942 C C . THR B 1 60 ? -8.898 -2.572 -1.315 1 97.94 60 THR B C 1
ATOM 944 O O . THR B 1 60 ? -8.703 -1.962 -0.262 1 97.94 60 THR B O 1
ATOM 947 N N . G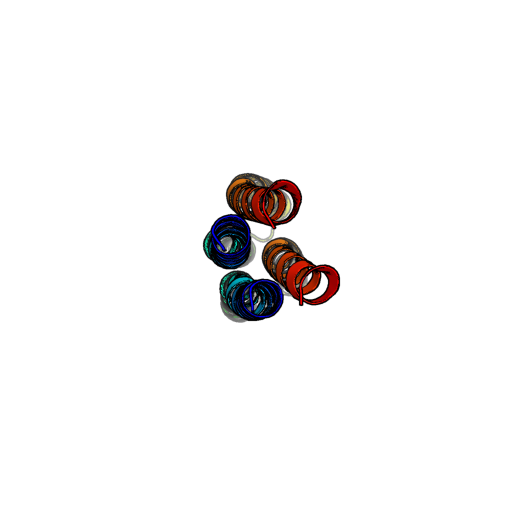LU B 1 61 ? -8.539 -2.156 -2.504 1 97.12 61 GLU B N 1
ATOM 948 C CA . GLU B 1 61 ? -7.797 -0.913 -2.672 1 97.12 61 GLU B CA 1
ATOM 949 C C . GLU B 1 61 ? -8.555 0.269 -2.076 1 97.12 61 GLU B C 1
ATOM 951 O O . GLU B 1 61 ? -7.945 1.236 -1.616 1 97.12 61 GLU B O 1
ATOM 956 N N . SER B 1 62 ? -9.891 0.243 -2.051 1 96.5 62 SER B N 1
ATOM 957 C CA . SER B 1 62 ? -10.703 1.35 -1.562 1 96.5 62 SER B CA 1
ATOM 958 C C . SER B 1 62 ? -10.32 1.732 -0.137 1 96.5 62 SER B C 1
ATOM 960 O O . SER B 1 62 ? -10.219 2.918 0.187 1 96.5 62 SER B O 1
ATOM 962 N N . THR B 1 63 ? -10.008 0.779 0.674 1 96.19 63 THR B N 1
ATOM 963 C CA . THR B 1 63 ? -9.664 1.062 2.062 1 96.19 63 THR B CA 1
ATOM 964 C C . THR B 1 63 ? -8.328 1.785 2.148 1 96.19 63 THR B C 1
ATOM 966 O O . THR B 1 63 ? -8.133 2.654 3.004 1 96.19 63 THR B O 1
ATOM 969 N N . GLY B 1 64 ? -7.344 1.391 1.252 1 96.69 64 GLY B N 1
ATOM 970 C CA . GLY B 1 64 ? -6.082 2.105 1.172 1 96.69 64 GLY B CA 1
ATOM 971 C C . GLY B 1 64 ? -6.238 3.551 0.737 1 96.69 64 GLY B C 1
ATOM 972 O O . GLY B 1 64 ? -5.637 4.449 1.326 1 96.69 64 GLY B O 1
ATOM 973 N N . ILE B 1 65 ? -7.043 3.682 -0.254 1 97.12 65 ILE B N 1
ATOM 974 C CA . ILE B 1 65 ? -7.297 5.02 -0.781 1 97.12 65 ILE B CA 1
ATOM 975 C C . ILE B 1 65 ? -7.938 5.887 0.299 1 97.12 65 ILE B C 1
ATOM 977 O O . ILE B 1 65 ? -7.586 7.059 0.452 1 97.12 65 ILE B O 1
ATOM 981 N N . TYR B 1 66 ? -8.945 5.402 1.135 1 97.56 66 TYR B N 1
ATOM 982 C CA . TYR B 1 66 ? -9.57 6.148 2.221 1 97.56 66 TYR B CA 1
ATOM 983 C C . TYR B 1 66 ? -8.523 6.637 3.217 1 97.56 66 TYR B C 1
ATOM 985 O O . TYR B 1 66 ? -8.555 7.797 3.633 1 97.56 66 TYR B O 1
ATOM 993 N N . ALA B 1 67 ? -7.613 5.73 3.561 1 98.06 67 ALA B N 1
ATOM 994 C CA . ALA B 1 67 ? -6.555 6.082 4.504 1 98.06 67 ALA B CA 1
ATOM 995 C C . ALA B 1 67 ? -5.684 7.211 3.955 1 98.06 67 ALA B C 1
ATOM 997 O O . ALA B 1 67 ? -5.359 8.156 4.676 1 98.06 67 ALA B O 1
ATOM 998 N N . LEU B 1 68 ? -5.363 7.133 2.705 1 98 68 LEU B N 1
ATOM 999 C CA . LEU B 1 68 ? -4.547 8.148 2.051 1 98 68 LEU B CA 1
ATOM 1000 C C . LEU B 1 68 ? -5.27 9.492 2.025 1 98 68 LEU B C 1
ATOM 1002 O O . LEU B 1 68 ? -4.676 10.531 2.336 1 98 68 LEU B O 1
ATOM 1006 N N . LEU B 1 69 ? -6.555 9.391 1.696 1 98.06 69 LEU B N 1
ATOM 1007 C CA . LEU B 1 69 ? -7.34 10.617 1.591 1 98.06 69 LEU B CA 1
ATOM 1008 C C . LEU B 1 69 ? -7.406 11.328 2.934 1 98.06 69 LEU B C 1
ATOM 1010 O O . LEU B 1 69 ? -7.203 12.547 3.006 1 98.06 69 LEU B O 1
ATOM 1014 N N . VAL B 1 70 ? -7.652 10.617 3.963 1 98.44 70 VAL B N 1
ATOM 1015 C CA . VAL B 1 70 ? -7.754 11.211 5.293 1 98.44 70 VAL B CA 1
ATOM 1016 C C . VAL B 1 70 ? -6.414 11.82 5.691 1 98.44 70 VAL B C 1
ATOM 1018 O O . VAL B 1 70 ? -6.367 12.93 6.227 1 98.44 70 VAL B O 1
ATOM 1021 N N . ALA B 1 71 ? -5.363 11.125 5.402 1 98.5 71 ALA B N 1
ATOM 1022 C CA . ALA B 1 71 ? -4.031 11.641 5.707 1 98.5 71 ALA B CA 1
ATOM 1023 C C . ALA B 1 71 ? -3.766 12.945 4.969 1 98.5 71 ALA B C 1
ATOM 1025 O O . ALA B 1 71 ? -3.281 13.914 5.559 1 98.5 71 ALA B O 1
ATOM 1026 N N . LEU B 1 72 ? -4.156 13 3.707 1 97.81 72 LEU B N 1
ATOM 1027 C CA . LEU B 1 72 ? -3.914 14.188 2.891 1 97.81 72 LEU B CA 1
ATOM 1028 C C . LEU B 1 72 ? -4.746 15.367 3.385 1 97.81 72 LEU B C 1
ATOM 1030 O O . LEU B 1 72 ? -4.254 16.5 3.453 1 97.81 72 LEU B O 1
ATOM 1034 N N . ILE B 1 73 ? -5.961 15.094 3.721 1 97.94 73 ILE B N 1
ATOM 1035 C CA . ILE B 1 73 ? -6.855 16.156 4.188 1 97.94 73 ILE B CA 1
ATOM 1036 C C . ILE B 1 73 ? -6.309 16.75 5.48 1 97.94 73 ILE B C 1
ATOM 1038 O O . ILE B 1 73 ? -6.297 17.969 5.648 1 97.94 73 ILE B O 1
ATOM 1042 N N . LEU B 1 74 ? -5.793 15.914 6.395 1 97.94 74 LEU B N 1
ATOM 1043 C CA . LEU B 1 74 ? -5.234 16.391 7.652 1 97.94 74 LEU B CA 1
ATOM 1044 C C . LEU B 1 74 ? -3.996 17.25 7.406 1 97.94 74 LEU B C 1
ATOM 1046 O O . LEU B 1 74 ? -3.811 18.281 8.062 1 97.94 74 LEU B O 1
ATOM 1050 N N . ILE B 1 75 ? -3.219 16.906 6.414 1 96.62 75 ILE B N 1
ATOM 1051 C CA . ILE B 1 75 ? -1.979 17.625 6.129 1 96.62 75 ILE B CA 1
ATOM 1052 C C . ILE B 1 75 ? -2.297 18.969 5.457 1 96.62 75 ILE B C 1
ATOM 1054 O O . ILE B 1 75 ? -1.732 20 5.816 1 96.62 75 ILE B O 1
ATOM 1058 N N . LEU B 1 76 ? -3.215 18.859 4.559 1 94.12 76 LEU B N 1
ATOM 1059 C CA . LEU B 1 76 ? -3.43 20.016 3.695 1 94.12 76 LEU B CA 1
ATOM 1060 C C . LEU B 1 76 ? -4.332 21.047 4.379 1 94.12 76 LEU B C 1
ATOM 1062 O O . LEU B 1 76 ? -4.164 22.25 4.18 1 94.12 76 LEU B O 1
ATOM 1066 N N . LEU B 1 77 ? -5.27 20.594 5.184 1 90.5 77 LEU B N 1
ATOM 1067 C CA . LEU B 1 77 ? -6.246 21.531 5.719 1 90.5 77 LEU B CA 1
ATOM 1068 C C . LEU B 1 77 ? -5.82 22.047 7.094 1 90.5 77 LEU B C 1
ATOM 1070 O O . LEU B 1 77 ? -6.094 23.188 7.453 1 90.5 77 LEU B O 1
ATOM 1074 N N . LYS B 1 78 ? -5.168 21.219 7.938 1 84.31 78 LYS B N 1
ATOM 1075 C CA . LYS B 1 78 ? -4.922 21.625 9.312 1 84.31 78 LYS B CA 1
ATOM 1076 C C . LYS B 1 78 ? -3.43 21.641 9.633 1 84.31 78 LYS B C 1
ATOM 1078 O O . LYS B 1 78 ? -3.006 22.219 10.633 1 84.31 78 LYS B O 1
ATOM 1083 N N . GLY B 1 79 ? -2.639 20.922 8.719 1 78.81 79 GLY B N 1
ATOM 1084 C CA . GLY B 1 79 ? -1.214 20.828 9 1 78.81 79 GLY B CA 1
ATOM 1085 C C . GLY B 1 79 ? -0.466 22.109 8.672 1 78.81 79 GLY B C 1
ATOM 1086 O O . GLY B 1 79 ? -1.053 23.062 8.156 1 78.81 79 GLY B O 1
#

pLDDT: mean 96.06, std 4.65, range [68.75, 98.75]

Radius of gyration: 19.05 Å; Cα contacts (8 Å, |Δi|>4): 299; chains: 2; bounding box: 22×57×39 Å